Protein AF-A0A9J6F6R4-F1 (afdb_monomer)

pLDDT: mean 73.84, std 17.25, range [31.36, 92.12]

Solvent-accessible surface area (backbone atoms only — not comparable to full-atom values): 8189 Å² total; per-residue (Å²): 125,65,56,72,62,64,74,50,79,48,77,53,96,68,37,37,39,37,37,36,32,34,33,74,39,74,61,84,80,48,72,64,34,55,31,41,36,33,27,36,74,94,70,44,76,74,45,47,42,33,74,48,93,64,9,81,78,30,76,25,73,67,48,52,50,52,53,50,50,54,52,51,40,51,75,72,66,50,90,64,81,81,78,86,76,53,83,81,78,43,76,80,63,87,82,54,73,94,58,81,78,77,73,88,70,80,86,73,88,72,79,83,80,85,79,88,80,84,89,79,80,94,74,84,89,133

Structure (mmCIF, N/CA/C/O backbone):
data_AF-A0A9J6F6R4-F1
#
_entry.id   AF-A0A9J6F6R4-F1
#
loop_
_atom_site.group_PDB
_atom_site.id
_atom_site.type_symbol
_atom_site.label_atom_id
_atom_site.label_alt_id
_atom_site.label_comp_id
_atom_site.label_asym_id
_atom_site.label_entity_id
_atom_site.label_seq_id
_atom_site.pdbx_PDB_ins_code
_atom_site.Cartn_x
_atom_site.Cartn_y
_atom_site.Cartn_z
_atom_site.occupancy
_atom_site.B_iso_or_equiv
_atom_site.auth_seq_id
_atom_site.auth_comp_id
_atom_site.auth_asym_id
_atom_site.auth_atom_id
_atom_site.pdbx_PDB_model_num
ATOM 1 N N . MET A 1 1 ? 10.954 -1.444 8.680 1.00 40.31 1 MET A N 1
ATOM 2 C CA . MET A 1 1 ? 9.508 -1.452 8.379 1.00 40.31 1 MET A CA 1
ATOM 3 C C . MET A 1 1 ? 9.148 -0.085 7.814 1.00 40.31 1 MET A C 1
ATOM 5 O O . MET A 1 1 ? 9.357 0.909 8.496 1.00 40.31 1 MET A O 1
ATOM 9 N N . SER A 1 2 ? 8.771 -0.006 6.539 1.00 40.38 2 SER A N 1
ATOM 10 C CA . SER A 1 2 ? 8.480 1.263 5.854 1.00 40.38 2 SER A CA 1
ATOM 11 C C . SER A 1 2 ? 7.064 1.718 6.203 1.00 40.38 2 SER A C 1
ATOM 13 O O . SER A 1 2 ? 6.133 0.928 6.079 1.00 40.38 2 SER A O 1
ATOM 15 N N . ALA A 1 3 ? 6.896 2.965 6.647 1.00 49.25 3 ALA A N 1
ATOM 16 C CA . ALA A 1 3 ? 5.569 3.528 6.879 1.00 49.25 3 ALA A CA 1
ATOM 17 C C . ALA A 1 3 ? 4.870 3.750 5.527 1.00 49.25 3 ALA A C 1
ATOM 19 O O . ALA A 1 3 ? 5.445 4.353 4.615 1.00 49.25 3 ALA A O 1
ATOM 20 N N . LEU A 1 4 ? 3.664 3.208 5.398 1.00 53.47 4 LEU A N 1
ATOM 21 C CA . LEU A 1 4 ? 2.770 3.371 4.258 1.00 53.47 4 LEU A CA 1
ATOM 22 C C . LEU A 1 4 ? 1.728 4.410 4.655 1.00 53.47 4 LEU A C 1
ATOM 24 O O . LEU A 1 4 ? 0.962 4.156 5.577 1.00 53.47 4 LEU A O 1
ATOM 28 N N . ASN A 1 5 ? 1.710 5.558 3.983 1.00 61.72 5 ASN A N 1
ATOM 29 C CA . ASN A 1 5 ? 0.710 6.594 4.227 1.00 61.72 5 ASN A CA 1
ATOM 30 C C . ASN A 1 5 ? 0.039 6.927 2.893 1.00 61.72 5 ASN A C 1
ATOM 32 O O . ASN A 1 5 ? 0.722 7.303 1.944 1.00 61.72 5 ASN A O 1
ATOM 36 N N . LEU A 1 6 ? -1.285 6.793 2.860 1.00 57.78 6 LE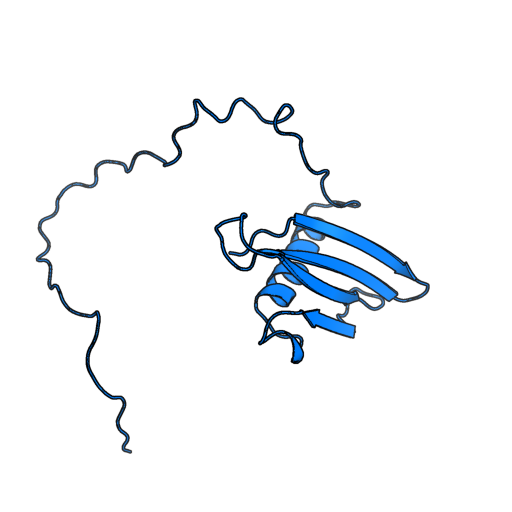U A N 1
ATOM 37 C CA . LEU A 1 6 ? -2.198 6.884 1.718 1.00 57.78 6 LEU A CA 1
ATOM 38 C C . LEU A 1 6 ? -2.253 5.653 0.804 1.00 57.78 6 LEU A C 1
ATOM 40 O O . LEU A 1 6 ? -1.290 5.301 0.119 1.00 57.78 6 LEU A O 1
ATOM 44 N N . PHE A 1 7 ? -3.458 5.084 0.751 1.00 68.44 7 PHE A N 1
ATOM 45 C CA . PHE A 1 7 ? -3.925 4.131 -0.246 1.00 68.44 7 PHE A CA 1
ATOM 46 C C . PHE A 1 7 ? -5.038 4.790 -1.060 1.00 68.44 7 PHE A C 1
ATOM 48 O O . PHE A 1 7 ? -5.993 5.301 -0.489 1.00 68.44 7 PHE A O 1
ATOM 55 N N . TRP A 1 8 ? -4.912 4.774 -2.382 1.00 71.00 8 TRP A N 1
ATOM 56 C CA . TRP A 1 8 ? -6.014 5.052 -3.300 1.00 71.00 8 TRP A CA 1
ATOM 57 C C . TRP A 1 8 ? -6.405 3.741 -3.966 1.00 71.00 8 TRP A C 1
ATOM 59 O O . TRP A 1 8 ? -5.560 3.098 -4.594 1.00 71.00 8 TRP A O 1
ATOM 69 N N . ILE A 1 9 ? -7.665 3.343 -3.807 1.00 77.25 9 ILE A N 1
ATOM 70 C CA . ILE A 1 9 ? -8.216 2.117 -4.382 1.00 77.25 9 ILE A CA 1
ATOM 71 C C . ILE A 1 9 ? -9.249 2.531 -5.426 1.00 77.25 9 ILE A C 1
ATOM 73 O O . ILE A 1 9 ? -10.195 3.247 -5.114 1.00 77.25 9 ILE A O 1
ATOM 77 N N . HIS A 1 10 ? -9.043 2.110 -6.669 1.00 81.12 10 HIS A N 1
ATOM 78 C CA . HIS A 1 10 ? -9.975 2.327 -7.768 1.00 81.12 10 HIS A CA 1
ATOM 79 C C . HIS A 1 10 ? -10.352 0.980 -8.377 1.00 81.12 10 HIS A C 1
ATOM 81 O O . HIS A 1 10 ? -9.488 0.263 -8.887 1.00 81.12 10 HIS A O 1
ATOM 87 N N . SER A 1 11 ? -11.639 0.655 -8.354 1.00 77.25 11 SER A N 1
ATOM 88 C CA . SER A 1 11 ? -12.169 -0.572 -8.946 1.00 77.25 11 SER A CA 1
ATOM 89 C C . SER A 1 11 ? -12.626 -0.294 -10.376 1.00 77.25 11 SER A C 1
ATOM 91 O O . SER A 1 11 ? -13.496 0.544 -10.598 1.00 77.25 11 SER A O 1
ATOM 93 N N . SER A 1 12 ? -12.029 -0.976 -11.348 1.00 79.44 12 SER A N 1
ATOM 94 C CA . SER A 1 12 ? -12.536 -1.075 -12.719 1.00 79.44 12 SER A CA 1
ATOM 95 C C . SER A 1 12 ? -13.268 -2.419 -12.890 1.00 79.44 12 SER A C 1
ATOM 97 O O . SER A 1 12 ? -13.175 -3.286 -12.016 1.00 79.44 12 SER A O 1
ATOM 99 N N . PRO A 1 13 ? -14.051 -2.627 -13.965 1.00 77.06 13 PRO A N 1
ATOM 100 C CA . PRO A 1 13 ? -14.748 -3.893 -14.172 1.00 77.06 13 PRO A CA 1
ATOM 101 C C . PRO A 1 13 ? -13.739 -5.044 -14.311 1.00 77.06 13 PRO A C 1
ATOM 103 O O . PRO A 1 13 ? -13.051 -5.150 -15.321 1.00 77.06 13 PRO A O 1
ATOM 106 N N . GLY A 1 14 ? -13.641 -5.889 -13.282 1.00 80.75 14 GLY A N 1
ATOM 107 C CA . GLY A 1 14 ? -12.768 -7.068 -13.247 1.00 80.75 14 GLY A CA 1
ATOM 108 C C . GLY A 1 14 ? -11.445 -6.890 -12.497 1.00 80.75 14 GLY A C 1
ATOM 109 O O . GLY A 1 14 ? -10.953 -7.877 -11.959 1.00 80.75 14 GLY A O 1
ATOM 110 N N . ASP A 1 15 ? -10.929 -5.664 -12.363 1.00 87.69 15 ASP A N 1
ATOM 111 C CA . ASP A 1 15 ? -9.633 -5.392 -11.732 1.00 87.69 15 ASP A CA 1
ATOM 112 C C . ASP A 1 15 ? -9.722 -4.297 -10.654 1.00 87.69 15 ASP A C 1
ATOM 114 O O . ASP A 1 15 ? -10.415 -3.287 -10.778 1.00 87.69 15 ASP A O 1
ATOM 118 N N . VAL A 1 16 ? -8.961 -4.468 -9.576 1.00 89.06 16 VAL A N 1
ATOM 119 C CA . VAL A 1 16 ? -8.823 -3.486 -8.498 1.00 89.06 16 VAL A CA 1
ATOM 120 C C . VAL A 1 16 ? -7.424 -2.892 -8.544 1.00 89.06 16 VAL A C 1
ATOM 122 O O . VAL A 1 16 ? -6.417 -3.572 -8.333 1.00 89.06 16 VAL A O 1
ATOM 125 N N . HIS A 1 17 ? -7.356 -1.590 -8.793 1.00 90.06 17 HIS A N 1
ATOM 126 C CA . HIS A 1 17 ? -6.116 -0.834 -8.809 1.00 90.06 17 HIS A CA 1
ATOM 127 C C . HIS A 1 17 ? -5.862 -0.232 -7.436 1.00 90.06 17 HIS A C 1
ATOM 129 O O . HIS A 1 17 ? -6.648 0.570 -6.937 1.00 90.06 17 HIS A O 1
ATOM 135 N N . VAL A 1 18 ? -4.721 -0.570 -6.852 1.00 89.06 18 VAL A N 1
ATOM 136 C CA . VAL A 1 18 ? -4.273 -0.034 -5.575 1.00 89.06 18 VAL A CA 1
ATOM 137 C C . VAL A 1 18 ? -3.006 0.777 -5.784 1.00 89.06 18 VAL A C 1
ATOM 139 O O . VAL A 1 18 ? -1.992 0.266 -6.262 1.00 89.06 18 VAL A O 1
ATOM 142 N N . LYS A 1 19 ? -3.045 2.046 -5.389 1.00 90.00 19 LYS A N 1
ATOM 143 C CA . LYS A 1 19 ? -1.880 2.928 -5.343 1.00 90.00 19 LYS A CA 1
ATOM 144 C C . LYS A 1 19 ? -1.536 3.225 -3.900 1.00 90.00 19 LYS A C 1
ATOM 146 O O . LYS A 1 19 ? -2.409 3.624 -3.135 1.00 90.00 19 LYS A O 1
ATOM 151 N N . CYS A 1 20 ? -0.273 3.089 -3.533 1.00 87.62 20 CYS A N 1
ATOM 152 C CA . CYS A 1 20 ? 0.196 3.447 -2.204 1.00 87.62 20 CYS A CA 1
ATOM 153 C C . CYS A 1 20 ? 1.534 4.178 -2.237 1.00 87.62 20 CYS A C 1
ATOM 155 O O . CYS A 1 20 ? 2.315 4.061 -3.186 1.00 87.62 20 CYS A O 1
ATOM 157 N N . LYS A 1 21 ? 1.789 4.965 -1.188 1.00 88.25 21 LYS A N 1
ATOM 158 C CA . LYS A 1 21 ? 3.045 5.700 -1.019 1.00 88.25 21 LYS A CA 1
ATOM 159 C C . LYS A 1 21 ? 3.854 5.099 0.125 1.00 88.25 21 LYS A C 1
ATOM 161 O O . LYS A 1 21 ? 3.381 4.980 1.253 1.00 88.25 21 LYS A O 1
ATOM 166 N N . CYS A 1 22 ? 5.100 4.744 -0.166 1.00 85.12 22 CYS A N 1
ATOM 167 C CA . CYS A 1 22 ? 6.062 4.232 0.806 1.00 85.12 22 CYS A CA 1
ATOM 168 C C . CYS A 1 22 ? 7.163 5.260 1.049 1.00 85.12 22 CYS A C 1
ATOM 170 O O . CYS A 1 22 ? 7.769 5.750 0.096 1.00 85.12 22 CYS A O 1
ATOM 172 N N . PHE A 1 23 ? 7.515 5.531 2.302 1.00 84.31 23 PHE A N 1
ATOM 173 C CA . PHE A 1 23 ? 8.726 6.305 2.584 1.00 84.31 23 PHE A CA 1
ATOM 174 C C . PHE A 1 23 ? 9.995 5.490 2.292 1.00 84.31 23 PHE A C 1
ATOM 176 O O . PHE A 1 23 ? 10.057 4.291 2.573 1.00 84.31 23 PHE A O 1
ATOM 183 N N . ARG A 1 24 ? 11.028 6.160 1.760 1.00 77.00 24 ARG A N 1
ATOM 184 C CA . ARG A 1 24 ? 12.359 5.578 1.483 1.00 77.00 24 ARG A CA 1
ATOM 185 C C . ARG A 1 24 ? 13.063 5.048 2.725 1.00 77.00 24 ARG A C 1
ATOM 187 O O . ARG A 1 24 ? 13.868 4.129 2.638 1.00 77.00 24 ARG A O 1
ATOM 194 N N . SER A 1 25 ? 12.802 5.669 3.864 1.00 69.38 25 SER A N 1
ATOM 195 C CA . SER A 1 25 ? 13.403 5.315 5.141 1.00 69.38 25 SER A CA 1
ATOM 196 C C . SER A 1 25 ? 12.374 5.442 6.256 1.00 69.38 25 SER A C 1
ATOM 198 O O . SER A 1 25 ? 11.313 6.040 6.079 1.00 69.38 25 SER A O 1
ATOM 200 N N . GLN A 1 26 ? 12.702 4.904 7.430 1.00 60.88 26 GLN A N 1
ATOM 201 C CA . GLN A 1 26 ? 11.859 5.053 8.620 1.00 60.88 26 GLN A CA 1
ATOM 202 C C . GLN A 1 26 ? 11.743 6.512 9.079 1.00 60.88 26 GLN A C 1
ATOM 204 O O . GLN A 1 26 ? 10.747 6.884 9.699 1.00 60.88 26 GLN A O 1
ATOM 209 N N . LYS A 1 27 ? 12.721 7.364 8.733 1.00 64.38 27 LYS A N 1
ATOM 210 C CA . LYS A 1 27 ? 12.560 8.812 8.844 1.00 64.38 27 LYS A CA 1
ATOM 211 C C . LYS A 1 27 ? 11.532 9.232 7.789 1.00 64.38 27 LYS A C 1
ATOM 213 O O . LYS A 1 27 ? 11.863 9.377 6.607 1.00 64.38 27 LYS A O 1
ATOM 218 N N . LYS A 1 28 ? 10.283 9.428 8.232 1.00 69.00 28 LYS A N 1
ATOM 219 C CA . LYS A 1 28 ? 9.100 9.882 7.464 1.00 69.00 28 LYS A CA 1
ATOM 220 C C . LYS A 1 28 ? 9.248 11.294 6.850 1.00 69.00 28 LYS A C 1
ATOM 222 O O . LYS A 1 28 ? 8.277 12.007 6.662 1.00 69.00 28 LYS A O 1
ATOM 227 N N . THR A 1 29 ? 10.477 11.716 6.584 1.00 69.81 29 THR A N 1
ATOM 228 C CA . THR A 1 29 ? 10.877 13.027 6.058 1.00 69.81 29 THR A CA 1
ATOM 229 C C . THR A 1 29 ? 11.450 12.903 4.643 1.00 69.81 29 THR A C 1
ATOM 231 O O . THR A 1 29 ? 11.616 13.887 3.937 1.00 69.81 29 THR A O 1
ATOM 234 N N . SER A 1 30 ? 11.795 11.682 4.226 1.00 76.25 30 SER A N 1
ATOM 235 C CA . SER A 1 30 ? 12.402 11.412 2.919 1.00 76.25 30 SER A CA 1
ATOM 236 C C . SER A 1 30 ? 11.365 11.312 1.793 1.00 76.25 30 SER A C 1
ATOM 238 O O . SER A 1 30 ? 10.201 11.006 2.041 1.00 76.25 30 SER A O 1
ATOM 240 N N . LYS A 1 31 ? 11.801 11.523 0.541 1.00 81.62 31 LYS A N 1
ATOM 241 C CA . LYS A 1 31 ? 10.955 11.375 -0.658 1.00 81.62 31 LYS A CA 1
ATOM 242 C C . LYS A 1 31 ? 10.262 10.007 -0.677 1.00 81.62 31 LYS A C 1
ATOM 244 O O . LYS A 1 31 ? 10.903 8.981 -0.436 1.00 81.62 31 LYS A O 1
ATOM 249 N N . THR A 1 32 ? 8.974 9.995 -0.995 1.00 86.50 32 THR A N 1
ATOM 250 C CA . THR A 1 32 ? 8.176 8.772 -1.100 1.00 86.50 32 THR A CA 1
ATOM 251 C C . THR A 1 32 ? 8.389 8.075 -2.444 1.00 86.50 32 THR A C 1
ATOM 253 O O . THR A 1 32 ? 8.749 8.693 -3.447 1.00 86.50 32 THR A O 1
ATOM 256 N N . TYR A 1 33 ? 8.208 6.760 -2.446 1.00 89.12 33 TYR A N 1
ATOM 257 C CA . TYR A 1 33 ? 8.029 5.950 -3.641 1.00 89.12 33 TYR A CA 1
ATOM 258 C C . TYR A 1 33 ? 6.554 5.650 -3.823 1.00 89.12 33 TYR A C 1
ATOM 260 O O . TYR A 1 33 ? 5.861 5.348 -2.851 1.00 89.12 33 TYR A O 1
ATOM 268 N N . GLU A 1 34 ? 6.109 5.655 -5.070 1.00 89.56 34 GLU A N 1
ATOM 269 C CA . GLU A 1 34 ? 4.788 5.153 -5.418 1.00 89.56 34 GLU A CA 1
ATOM 270 C C . GLU A 1 34 ? 4.880 3.676 -5.787 1.00 89.56 34 GLU A C 1
ATOM 272 O O . GLU A 1 34 ? 5.768 3.240 -6.533 1.00 89.56 34 GLU A O 1
ATOM 277 N N . VAL A 1 35 ? 3.949 2.9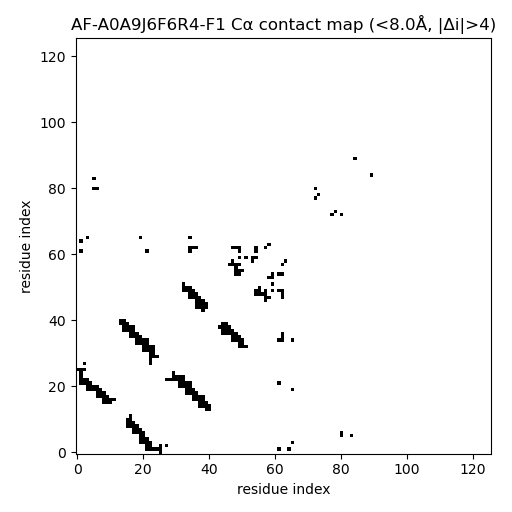14 -5.234 1.00 91.12 35 VAL A N 1
ATOM 278 C CA . VAL A 1 35 ? 3.744 1.499 -5.501 1.00 91.12 35 VAL A CA 1
ATOM 279 C C . VAL A 1 35 ? 2.351 1.361 -6.099 1.00 91.12 35 VAL A C 1
ATOM 281 O O . VAL A 1 35 ? 1.373 1.829 -5.519 1.00 91.12 35 VAL A O 1
ATOM 284 N N . ASN A 1 36 ? 2.265 0.725 -7.262 1.00 91.75 36 ASN A N 1
ATOM 285 C CA . ASN A 1 36 ? 1.005 0.428 -7.929 1.00 91.75 36 ASN A CA 1
ATOM 286 C C . ASN A 1 36 ? 0.843 -1.087 -8.009 1.00 91.75 36 ASN A C 1
ATOM 288 O O . ASN A 1 36 ? 1.727 -1.782 -8.519 1.00 91.75 36 ASN A O 1
ATOM 292 N N . VAL A 1 37 ? -0.286 -1.581 -7.525 1.00 91.25 37 VAL A N 1
ATOM 293 C CA . VAL A 1 37 ? -0.673 -2.988 -7.533 1.00 91.25 37 VAL A CA 1
ATOM 294 C C . VAL A 1 37 ? -2.004 -3.110 -8.265 1.00 91.25 37 VAL A C 1
ATOM 296 O O . VAL A 1 37 ? -2.903 -2.303 -8.055 1.00 91.25 37 VAL A O 1
ATOM 299 N N . VAL A 1 38 ? -2.124 -4.110 -9.127 1.00 91.69 38 VAL A N 1
ATOM 300 C CA . VAL A 1 38 ? -3.372 -4.493 -9.787 1.00 91.69 38 VAL A CA 1
ATOM 301 C C . VAL A 1 38 ? -3.745 -5.874 -9.280 1.00 91.69 38 VAL A C 1
ATOM 303 O O . VAL A 1 38 ? -2.947 -6.812 -9.386 1.00 91.69 38 VAL A O 1
ATOM 306 N N . LEU A 1 39 ? -4.927 -5.970 -8.690 1.00 90.94 39 LEU A N 1
ATOM 307 C CA . LEU A 1 39 ? -5.507 -7.201 -8.182 1.00 90.94 39 LEU A CA 1
ATOM 308 C C . LEU A 1 39 ? -6.618 -7.632 -9.136 1.00 90.94 39 LEU A C 1
ATOM 310 O O . LEU A 1 39 ? -7.523 -6.849 -9.403 1.00 90.94 39 LEU A O 1
ATOM 314 N N . GLY A 1 40 ? -6.547 -8.863 -9.622 1.00 89.94 40 GLY A N 1
ATOM 315 C CA . GLY A 1 40 ? -7.623 -9.481 -10.380 1.00 89.94 40 GLY A CA 1
ATOM 316 C C . GLY A 1 40 ? -8.752 -10.000 -9.480 1.00 89.94 40 GLY A C 1
ATOM 317 O O . GLY A 1 40 ? -8.704 -9.874 -8.243 1.00 89.94 40 GLY A O 1
ATOM 318 N N . PRO A 1 41 ? -9.760 -10.651 -10.081 1.00 84.75 41 PRO A N 1
ATOM 319 C CA . PRO A 1 41 ? -10.861 -11.245 -9.339 1.00 84.75 41 PRO A CA 1
ATOM 320 C C . PRO A 1 41 ? -10.331 -12.327 -8.387 1.00 84.75 41 PRO A C 1
ATOM 322 O O . PRO A 1 41 ? -9.398 -13.065 -8.700 1.00 84.75 41 PRO A O 1
ATOM 325 N N . GLY A 1 42 ? -10.892 -12.393 -7.178 1.00 82.69 42 GLY A N 1
ATOM 326 C CA . GLY A 1 42 ? -10.426 -13.318 -6.136 1.00 82.69 42 GLY A CA 1
ATOM 327 C C . GLY A 1 42 ? -9.174 -12.862 -5.373 1.00 82.69 42 GLY A C 1
ATOM 328 O O . GLY A 1 42 ? -8.739 -13.558 -4.459 1.00 82.69 42 GLY A O 1
ATOM 329 N N . GLY A 1 43 ? -8.622 -11.679 -5.673 1.00 82.12 43 GLY A N 1
ATOM 330 C CA . GLY A 1 43 ? -7.482 -11.112 -4.942 1.00 82.12 43 GLY A CA 1
ATOM 331 C C . GLY A 1 43 ? -6.114 -11.590 -5.429 1.00 82.12 43 GLY A C 1
ATOM 332 O O . GLY A 1 43 ? -5.112 -11.373 -4.747 1.00 82.12 43 GLY A O 1
ATOM 333 N N . THR A 1 44 ? -6.056 -12.215 -6.605 1.00 89.75 44 THR A N 1
ATOM 334 C CA . THR A 1 44 ? -4.799 -12.578 -7.265 1.00 89.75 44 THR A CA 1
ATOM 335 C C . THR A 1 44 ? -4.060 -11.324 -7.720 1.00 89.75 44 THR A C 1
ATOM 337 O O . THR A 1 44 ? -4.648 -10.428 -8.318 1.00 89.75 44 THR A O 1
ATOM 340 N N . VAL A 1 45 ? -2.756 -11.244 -7.459 1.00 90.62 45 VAL A N 1
ATOM 341 C CA . VAL A 1 45 ? -1.937 -10.103 -7.890 1.00 90.62 45 VAL A CA 1
ATOM 342 C C . VAL A 1 45 ? -1.563 -10.274 -9.361 1.00 90.62 45 VAL A C 1
ATOM 344 O O . VAL A 1 45 ? -0.700 -11.083 -9.687 1.00 90.62 45 VAL A O 1
ATOM 347 N N . THR A 1 46 ? -2.176 -9.488 -10.243 1.00 91.25 46 THR A N 1
ATOM 348 C CA . THR A 1 46 ? -1.893 -9.506 -11.688 1.00 91.25 46 THR A CA 1
ATOM 349 C C . THR A 1 46 ? -0.609 -8.745 -12.007 1.00 91.25 46 THR A C 1
ATOM 351 O O . THR A 1 46 ? 0.202 -9.172 -12.827 1.00 91.25 46 THR A O 1
ATOM 354 N N . LYS A 1 47 ? -0.402 -7.591 -11.361 1.00 90.31 47 LYS A N 1
ATOM 355 C CA . LYS A 1 47 ? 0.760 -6.729 -11.613 1.00 90.31 47 LYS A CA 1
ATOM 356 C C . LYS A 1 47 ? 1.143 -5.943 -10.368 1.00 90.31 47 LYS A C 1
ATOM 358 O O . LYS A 1 47 ? 0.283 -5.388 -9.696 1.00 90.31 47 LYS A O 1
ATOM 363 N N . ALA A 1 48 ? 2.439 -5.826 -10.100 1.00 91.44 48 ALA A N 1
ATOM 364 C CA . ALA A 1 48 ? 2.972 -4.953 -9.060 1.00 91.44 48 ALA A CA 1
ATOM 365 C C . ALA A 1 48 ? 4.171 -4.172 -9.604 1.00 91.44 48 ALA A C 1
ATOM 367 O O . ALA A 1 48 ? 5.076 -4.743 -10.206 1.00 91.44 48 ALA A O 1
ATOM 368 N N . THR A 1 49 ? 4.182 -2.859 -9.399 1.00 92.12 49 THR A N 1
ATOM 369 C CA . THR A 1 49 ? 5.263 -1.968 -9.839 1.00 92.12 49 THR A CA 1
ATOM 370 C C . THR A 1 49 ? 5.613 -0.990 -8.729 1.00 92.12 49 THR A C 1
ATOM 372 O O . THR A 1 49 ? 4.735 -0.499 -8.022 1.00 92.12 49 THR A O 1
ATOM 375 N N . CYS A 1 50 ? 6.901 -0.707 -8.557 1.00 91.38 50 CYS A N 1
ATOM 376 C CA . CYS A 1 50 ? 7.380 0.274 -7.589 1.00 91.38 50 CYS A CA 1
ATOM 377 C C . CYS A 1 50 ? 8.472 1.141 -8.217 1.00 91.38 50 CYS A C 1
ATOM 379 O O . CYS A 1 50 ? 9.313 0.643 -8.962 1.00 91.38 50 CYS A O 1
ATOM 381 N N . GLN A 1 51 ? 8.490 2.430 -7.874 1.00 90.12 51 GLN A N 1
ATOM 382 C CA . GLN A 1 51 ? 9.502 3.385 -8.345 1.00 90.12 51 GLN A CA 1
ATOM 383 C C . GLN A 1 51 ? 10.897 3.188 -7.722 1.00 90.12 51 GLN A C 1
ATOM 385 O O . GLN A 1 51 ? 11.848 3.869 -8.105 1.00 90.12 51 GLN A O 1
ATOM 390 N N . CYS A 1 52 ? 11.048 2.307 -6.728 1.00 88.06 52 CYS A N 1
ATOM 391 C CA . CYS A 1 52 ? 12.358 2.045 -6.137 1.00 88.06 52 CYS A CA 1
ATOM 392 C C . CYS A 1 52 ? 13.279 1.299 -7.126 1.00 88.06 52 CYS A C 1
ATOM 394 O O . CYS A 1 52 ? 12.772 0.607 -8.010 1.00 88.06 52 CYS A O 1
ATOM 396 N N . PRO A 1 53 ? 14.614 1.353 -6.958 1.00 86.69 53 PRO A N 1
ATOM 397 C CA . PRO A 1 53 ? 15.554 0.682 -7.865 1.00 86.69 53 PRO A CA 1
ATOM 398 C C . PRO A 1 53 ? 15.281 -0.820 -8.045 1.00 86.69 53 PRO A C 1
ATOM 400 O O . 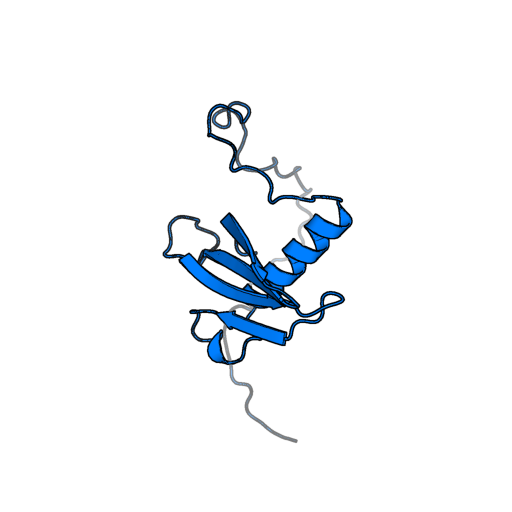PRO A 1 53 ? 15.309 -1.331 -9.159 1.00 86.69 53 PRO A O 1
ATOM 403 N N . ALA A 1 54 ? 14.915 -1.510 -6.962 1.00 84.19 54 ALA A N 1
ATOM 404 C CA . ALA A 1 54 ? 14.538 -2.927 -6.979 1.00 84.19 54 ALA A CA 1
ATOM 405 C C . ALA A 1 54 ? 13.084 -3.182 -7.436 1.00 84.19 54 ALA A C 1
ATOM 407 O O . ALA A 1 54 ? 12.632 -4.319 -7.492 1.00 84.19 54 ALA A O 1
ATOM 408 N N . GLY A 1 55 ? 12.312 -2.129 -7.703 1.00 80.38 55 GLY A N 1
ATOM 409 C CA . GLY A 1 55 ? 10.864 -2.176 -7.914 1.00 80.38 55 GLY A CA 1
ATOM 410 C C . GLY A 1 55 ? 10.444 -2.533 -9.334 1.00 80.38 55 GLY A C 1
ATOM 411 O O . GLY A 1 55 ? 9.267 -2.814 -9.562 1.00 80.38 55 GLY A O 1
ATOM 412 N N . ARG A 1 56 ? 11.397 -2.562 -10.275 1.00 78.88 56 ARG A N 1
ATOM 413 C CA . ARG A 1 56 ? 11.151 -2.914 -11.679 1.00 78.88 56 ARG A CA 1
ATOM 414 C C . ARG A 1 56 ? 10.769 -4.389 -11.856 1.00 78.88 56 ARG A C 1
ATOM 416 O O . ARG A 1 56 ? 10.016 -4.696 -12.768 1.00 78.88 56 ARG A O 1
ATOM 423 N N . SER A 1 57 ? 11.217 -5.269 -10.958 1.00 80.12 57 SER A N 1
ATOM 424 C CA . SER A 1 57 ? 10.835 -6.689 -10.933 1.00 80.12 57 SER A CA 1
ATOM 425 C C . SER A 1 57 ? 9.495 -6.957 -10.235 1.00 80.12 57 SER A C 1
ATOM 427 O O . SER A 1 57 ? 9.054 -8.099 -10.182 1.00 80.12 57 SER A O 1
ATOM 429 N N . GLY A 1 58 ? 8.865 -5.941 -9.632 1.00 79.44 58 GLY A N 1
ATOM 430 C CA . GLY A 1 58 ? 7.621 -6.095 -8.869 1.00 79.44 58 GLY A CA 1
ATOM 431 C C . GLY A 1 58 ? 7.768 -6.781 -7.501 1.00 79.44 58 GLY A C 1
ATOM 432 O O . GLY A 1 58 ? 6.842 -6.719 -6.694 1.00 79.44 58 GLY A O 1
ATOM 433 N N . ALA A 1 59 ? 8.937 -7.347 -7.179 1.00 84.19 59 ALA A N 1
ATOM 434 C CA . ALA A 1 59 ? 9.189 -8.143 -5.970 1.00 84.19 59 ALA A CA 1
ATOM 435 C C . ALA A 1 59 ? 9.982 -7.399 -4.874 1.00 84.19 59 ALA A C 1
ATOM 437 O O . ALA A 1 59 ? 10.663 -8.007 -4.049 1.00 84.19 59 ALA A O 1
ATOM 438 N N . CYS A 1 60 ? 9.930 -6.068 -4.855 1.00 90.25 60 CYS A N 1
ATOM 439 C CA . CYS A 1 60 ? 10.623 -5.284 -3.836 1.00 90.25 60 CYS A CA 1
ATOM 440 C C . CYS A 1 60 ? 9.940 -5.375 -2.459 1.00 90.25 60 CYS A C 1
ATOM 442 O O . CYS A 1 60 ? 8.739 -5.625 -2.338 1.00 90.25 60 CYS A O 1
ATOM 444 N N . THR A 1 61 ? 10.679 -5.062 -1.394 1.00 88.50 61 THR A N 1
ATOM 445 C CA . THR A 1 61 ? 10.121 -5.022 -0.031 1.00 88.50 61 THR A CA 1
ATOM 446 C C . THR A 1 61 ? 8.939 -4.054 0.086 1.00 88.50 61 THR A C 1
ATOM 448 O O . THR A 1 61 ? 8.016 -4.304 0.858 1.00 88.50 61 THR A O 1
ATOM 451 N N . HIS A 1 62 ? 8.912 -2.978 -0.709 1.00 88.69 62 HIS A N 1
ATOM 452 C CA . HIS A 1 62 ? 7.809 -2.014 -0.716 1.00 88.69 62 HIS A CA 1
ATOM 453 C C . HIS A 1 62 ? 6.498 -2.621 -1.235 1.00 88.69 62 HIS A C 1
ATOM 455 O O . HIS A 1 62 ? 5.475 -2.491 -0.568 1.00 88.69 62 HIS A O 1
ATOM 461 N N . SER A 1 63 ? 6.523 -3.326 -2.374 1.00 89.19 63 SER A N 1
ATOM 462 C CA . SER A 1 63 ? 5.330 -3.981 -2.928 1.00 89.19 63 SER A CA 1
ATOM 463 C C . SER A 1 63 ? 4.841 -5.105 -2.022 1.00 89.19 63 SER A C 1
ATOM 465 O O . SER A 1 63 ? 3.643 -5.203 -1.767 1.00 89.19 63 SER A O 1
ATOM 467 N N . ARG A 1 64 ? 5.757 -5.882 -1.430 1.00 89.44 64 ARG A N 1
ATOM 468 C CA . ARG A 1 64 ? 5.399 -6.907 -0.438 1.00 89.44 64 ARG A CA 1
ATOM 469 C C . ARG A 1 64 ? 4.731 -6.314 0.801 1.00 89.44 64 ARG A C 1
ATOM 471 O O . ARG A 1 64 ? 3.721 -6.838 1.255 1.00 89.44 64 ARG A O 1
ATOM 478 N N . THR A 1 65 ? 5.275 -5.222 1.336 1.00 88.06 65 THR A N 1
ATOM 479 C CA . THR A 1 65 ? 4.705 -4.563 2.523 1.00 88.06 65 THR A CA 1
ATOM 480 C C . THR A 1 65 ? 3.323 -3.985 2.215 1.00 88.06 65 THR A C 1
ATOM 482 O O . THR A 1 65 ? 2.418 -4.116 3.032 1.00 88.06 65 THR A O 1
ATOM 485 N N . ALA A 1 66 ? 3.134 -3.403 1.027 1.00 88.56 66 ALA A N 1
ATOM 486 C CA . ALA A 1 66 ? 1.836 -2.899 0.585 1.00 88.56 66 ALA A CA 1
ATOM 487 C C . ALA A 1 66 ? 0.777 -4.009 0.514 1.00 88.56 66 ALA A C 1
ATOM 489 O O . ALA A 1 66 ? -0.304 -3.858 1.073 1.00 88.56 66 ALA A O 1
ATOM 490 N N . LEU A 1 67 ? 1.107 -5.141 -0.115 1.00 89.69 67 LEU A N 1
ATOM 491 C CA . LEU A 1 67 ? 0.222 -6.307 -0.195 1.00 89.69 67 LEU A CA 1
ATOM 492 C C . LEU A 1 67 ? -0.094 -6.890 1.184 1.00 89.69 67 LEU A C 1
ATOM 494 O O . LEU A 1 67 ? -1.238 -7.233 1.467 1.00 89.69 67 LEU A O 1
ATOM 498 N N . HIS A 1 68 ? 0.913 -6.974 2.053 1.00 90.25 68 HIS A N 1
ATOM 499 C CA . HIS A 1 68 ? 0.728 -7.470 3.410 1.00 90.25 68 HIS A CA 1
ATOM 500 C C . HIS A 1 68 ? -0.217 -6.574 4.216 1.00 90.25 68 HIS A C 1
ATOM 502 O O . HIS A 1 68 ? -1.116 -7.080 4.880 1.00 90.25 68 HIS A O 1
ATOM 508 N N . LEU A 1 69 ? -0.071 -5.252 4.106 1.00 87.81 69 LEU A N 1
ATOM 509 C CA . LEU A 1 69 ? -0.971 -4.312 4.768 1.00 87.81 69 LEU A CA 1
ATOM 510 C C . LEU A 1 69 ? -2.409 -4.428 4.243 1.00 87.81 69 LEU A C 1
ATOM 512 O O . LEU A 1 69 ? -3.336 -4.443 5.044 1.00 87.81 69 LEU A O 1
ATOM 516 N N . LEU A 1 70 ? -2.605 -4.574 2.929 1.00 87.94 70 LEU A N 1
ATOM 517 C CA . LEU A 1 70 ? -3.938 -4.806 2.357 1.00 87.94 70 LEU A CA 1
ATOM 518 C C . LEU A 1 70 ? -4.585 -6.082 2.907 1.00 87.94 70 LEU A C 1
ATOM 520 O O . LEU A 1 70 ? -5.766 -6.076 3.248 1.00 87.94 70 LEU A O 1
ATOM 524 N N . ALA A 1 71 ? -3.813 -7.164 3.027 1.00 89.25 71 ALA A N 1
ATOM 525 C CA . ALA A 1 71 ? -4.300 -8.411 3.605 1.00 89.25 71 ALA A CA 1
ATOM 526 C C . ALA A 1 71 ? -4.696 -8.239 5.080 1.00 89.25 71 ALA A C 1
ATOM 528 O O . ALA A 1 71 ? -5.760 -8.708 5.474 1.00 89.25 71 ALA A O 1
ATOM 529 N N . LEU A 1 72 ? -3.885 -7.527 5.870 1.00 89.94 72 LEU A N 1
ATOM 530 C CA . LEU A 1 72 ? -4.181 -7.238 7.276 1.00 89.94 72 LEU A CA 1
ATOM 531 C C . LEU A 1 72 ? -5.450 -6.396 7.438 1.00 89.94 72 LEU A C 1
ATOM 533 O O . LEU A 1 72 ? -6.304 -6.736 8.251 1.00 89.94 72 LEU A O 1
ATOM 537 N N . LEU A 1 73 ? -5.609 -5.336 6.642 1.00 86.94 73 LEU A N 1
ATOM 538 C CA . LEU A 1 73 ? -6.803 -4.488 6.684 1.00 86.94 73 LEU A CA 1
ATOM 539 C C . LEU A 1 73 ? -8.063 -5.286 6.334 1.00 86.94 73 LEU A C 1
ATOM 541 O O . LEU A 1 73 ? -9.073 -5.186 7.028 1.00 86.94 73 LEU A O 1
ATOM 545 N N . LYS A 1 74 ? -7.979 -6.149 5.315 1.00 86.75 74 LYS A N 1
ATOM 546 C CA . LYS A 1 74 ? -9.075 -7.050 4.950 1.00 86.75 74 LYS A CA 1
ATOM 547 C C . LYS A 1 74 ? -9.402 -8.040 6.071 1.00 86.75 74 LYS A C 1
ATOM 549 O O . LYS A 1 74 ? -10.573 -8.267 6.349 1.00 86.75 74 LYS A O 1
ATOM 554 N N . GLN A 1 75 ? -8.389 -8.613 6.724 1.00 89.75 75 GLN A N 1
ATOM 555 C CA . GLN A 1 75 ? -8.575 -9.517 7.868 1.00 89.75 75 GLN A CA 1
ATOM 556 C C . GLN A 1 75 ? -9.229 -8.822 9.065 1.00 89.75 75 GLN A C 1
ATOM 558 O O . GLN A 1 75 ? -10.018 -9.436 9.772 1.00 89.75 75 GLN A O 1
ATOM 563 N N . GLN A 1 76 ? -8.926 -7.543 9.273 1.00 88.62 76 GLN A N 1
ATOM 564 C CA . GLN A 1 76 ? -9.529 -6.722 10.321 1.00 88.62 76 GLN A CA 1
ATOM 565 C C . GLN A 1 76 ? -10.935 -6.208 9.961 1.00 88.62 76 GLN A C 1
ATOM 567 O O . GLN A 1 76 ? -11.564 -5.551 10.783 1.00 88.62 76 GLN A O 1
ATOM 572 N N . GLY A 1 77 ? -11.445 -6.512 8.761 1.00 87.12 77 GLY A N 1
ATOM 573 C CA . GLY A 1 77 ? -12.788 -6.120 8.331 1.00 87.12 77 GLY A CA 1
ATOM 574 C C . GLY A 1 77 ? -12.908 -4.668 7.866 1.00 87.12 77 GLY A C 1
ATOM 575 O O . GLY A 1 77 ? -14.023 -4.161 7.764 1.00 87.12 77 GLY A O 1
ATOM 576 N N . TYR A 1 78 ? -11.795 -3.990 7.565 1.00 83.75 78 TYR A N 1
ATOM 577 C CA . TYR A 1 78 ? -11.844 -2.647 6.990 1.00 83.75 78 TYR A CA 1
ATOM 578 C C . TYR A 1 78 ? -12.348 -2.704 5.546 1.00 83.75 78 TYR A C 1
ATOM 580 O O . TYR A 1 78 ? -11.773 -3.387 4.696 1.00 83.75 78 TYR A O 1
ATOM 588 N N . THR A 1 79 ? -13.415 -1.960 5.267 1.00 79.31 79 THR A N 1
ATOM 589 C CA . THR A 1 79 ? -13.967 -1.764 3.918 1.00 79.31 79 THR A CA 1
ATOM 590 C C . THR A 1 79 ? -13.315 -0.587 3.196 1.00 79.31 79 THR A C 1
ATOM 592 O O . THR A 1 79 ? -13.197 -0.602 1.973 1.00 79.31 79 THR A O 1
ATOM 595 N N . GLU A 1 80 ? -12.850 0.402 3.954 1.00 78.00 80 GLU A N 1
ATOM 596 C CA . GLU A 1 80 ? -12.199 1.616 3.470 1.00 78.00 80 GLU A CA 1
ATOM 597 C C . GLU A 1 80 ? -10.836 1.788 4.166 1.00 78.00 80 GLU A C 1
ATOM 599 O O . GLU A 1 80 ? -10.675 1.346 5.313 1.00 78.00 80 GLU A O 1
ATOM 604 N N . PRO A 1 81 ? -9.820 2.386 3.508 1.00 71.75 81 PRO A N 1
ATOM 605 C CA . PRO A 1 81 ? -8.595 2.786 4.190 1.00 71.75 81 PRO A CA 1
ATOM 606 C C . PRO A 1 81 ? -8.895 3.635 5.440 1.00 71.75 81 PRO A C 1
ATOM 608 O O . PRO A 1 81 ? -9.724 4.542 5.372 1.00 71.75 81 PRO A O 1
ATOM 611 N N . PRO A 1 82 ? -8.195 3.396 6.567 1.00 75.50 82 PRO A N 1
ATOM 612 C CA . PRO A 1 82 ? -8.349 4.225 7.754 1.00 75.50 82 PRO A CA 1
ATOM 613 C C . PRO A 1 82 ? -8.072 5.701 7.428 1.00 75.50 82 PRO A C 1
ATOM 615 O O . PRO A 1 82 ? -7.079 5.981 6.741 1.00 75.50 82 PRO A O 1
ATOM 618 N N . PRO A 1 83 ? -8.902 6.639 7.919 1.00 72.94 83 PRO A N 1
ATOM 619 C CA . PRO A 1 83 ? -8.687 8.057 7.681 1.00 72.94 83 PRO A CA 1
ATOM 620 C C . PRO A 1 83 ? -7.350 8.504 8.280 1.00 72.94 83 PRO A C 1
ATOM 622 O O . PRO A 1 83 ? -6.909 8.009 9.323 1.00 72.94 83 PRO A O 1
ATOM 625 N N . GLU A 1 84 ? -6.690 9.450 7.612 1.00 73.62 84 GLU A N 1
ATOM 626 C CA . GLU A 1 84 ? -5.506 10.092 8.171 1.00 73.62 84 GLU A CA 1
ATOM 627 C C . GLU A 1 84 ? -5.940 10.970 9.348 1.00 73.62 84 GLU A C 1
ATOM 629 O O . GLU A 1 84 ? -6.591 11.993 9.158 1.00 73.62 84 GLU A O 1
ATOM 634 N N . LEU A 1 85 ? -5.600 10.544 10.566 1.00 74.12 85 LEU A N 1
ATOM 635 C CA . LEU A 1 85 ? -5.918 11.299 11.773 1.00 74.12 85 LEU A CA 1
ATOM 636 C C . LEU A 1 85 ? -5.059 12.563 11.847 1.00 74.12 85 LEU A C 1
ATOM 638 O O . LEU A 1 85 ? -3.825 12.511 11.777 1.00 74.12 85 LEU A O 1
ATOM 642 N N . SER A 1 86 ? -5.718 13.696 12.044 1.00 71.88 86 SER A N 1
ATOM 643 C CA . SER A 1 86 ? -5.088 14.974 12.336 1.00 71.88 86 SER A CA 1
ATOM 644 C C . SER A 1 86 ? -4.352 14.931 13.679 1.00 71.88 86 SER A C 1
ATOM 646 O O . SER A 1 86 ? -4.668 14.159 14.589 1.00 71.88 86 SER A O 1
ATOM 648 N N . CYS A 1 87 ? -3.353 15.801 13.842 1.00 69.19 87 CYS A N 1
ATOM 649 C CA . CYS A 1 87 ? -2.566 15.861 15.076 1.00 69.19 87 CYS A CA 1
ATOM 650 C C . CYS A 1 87 ? -3.394 16.222 16.325 1.00 69.19 87 CYS A C 1
ATOM 652 O O . CYS A 1 87 ? -2.923 15.987 17.436 1.00 69.19 87 CYS A O 1
ATOM 654 N N . THR A 1 88 ? -4.604 16.763 16.149 1.00 75.88 88 THR A N 1
ATOM 655 C CA . THR A 1 88 ? -5.548 17.128 17.215 1.00 75.88 88 THR A CA 1
ATOM 656 C C . THR A 1 88 ? -6.499 16.002 17.614 1.00 75.88 88 THR A C 1
ATOM 658 O O . THR A 1 88 ? -7.006 16.020 18.730 1.00 75.88 88 THR A O 1
ATOM 661 N N . GLU A 1 89 ? -6.730 15.014 16.745 1.00 75.75 89 GLU A N 1
ATOM 662 C CA . GLU A 1 89 ? -7.526 13.813 17.062 1.00 75.75 89 GLU A CA 1
ATOM 663 C C . GLU A 1 89 ? -6.717 12.782 17.858 1.00 75.75 89 GLU A C 1
ATOM 665 O O . GLU A 1 89 ? -7.268 11.901 18.518 1.00 75.75 89 GLU A O 1
ATOM 670 N N . LEU A 1 90 ? -5.388 12.894 17.819 1.00 76.56 90 LEU A N 1
ATOM 671 C CA . LEU A 1 90 ? -4.493 12.064 18.607 1.00 76.56 90 LEU A CA 1
ATOM 672 C C . LEU A 1 90 ? -4.335 12.640 20.024 1.00 76.56 90 LEU A C 1
ATOM 674 O O . LEU A 1 90 ? -4.164 13.851 20.185 1.00 76.56 90 LEU A O 1
ATOM 678 N N . PRO A 1 91 ? -4.281 11.788 21.068 1.00 77.62 91 PRO A N 1
ATOM 679 C CA . PRO A 1 91 ? -3.913 12.231 22.407 1.00 77.62 91 PRO A CA 1
ATOM 680 C C . PRO A 1 91 ? -2.598 13.011 22.381 1.00 77.62 91 PRO A C 1
ATOM 682 O O . PRO A 1 91 ? -1.684 12.656 21.629 1.00 77.62 91 PRO A O 1
ATOM 685 N N . GLN A 1 92 ? -2.483 14.034 23.233 1.00 81.31 92 GLN A N 1
ATOM 686 C CA . GLN 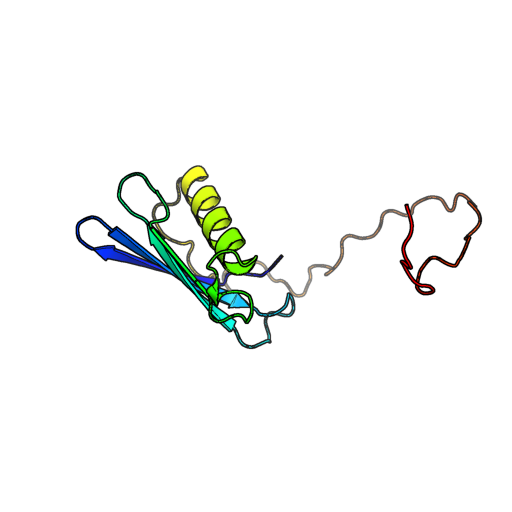A 1 92 ? -1.297 14.888 23.320 1.00 81.31 92 GLN A CA 1
ATOM 687 C C . GLN A 1 92 ? 0.007 14.066 23.368 1.00 81.31 92 GLN A C 1
ATOM 689 O O . GLN A 1 92 ? 0.311 13.391 24.352 1.00 81.31 92 GLN A O 1
ATOM 694 N N . GLN A 1 93 ? 0.790 14.133 22.286 1.00 77.69 93 GLN A N 1
ATOM 695 C CA . GLN A 1 93 ? 1.987 13.301 22.094 1.00 77.69 93 GLN A CA 1
ATOM 696 C C . GLN A 1 93 ? 3.218 13.829 22.843 1.00 77.69 93 GLN A C 1
ATOM 698 O O . GLN A 1 93 ? 4.144 13.073 23.120 1.00 77.69 93 GLN A O 1
ATOM 703 N N . TRP A 1 94 ? 3.245 15.118 23.190 1.00 76.31 94 TRP A N 1
ATOM 704 C CA . TRP A 1 94 ? 4.425 15.780 23.758 1.00 76.31 94 TRP A CA 1
ATOM 705 C C . TRP A 1 94 ? 4.777 15.318 25.181 1.00 76.31 94 TRP A C 1
ATOM 707 O O . TRP A 1 94 ? 5.944 15.370 25.554 1.00 76.31 94 TRP A O 1
ATOM 717 N N . ARG A 1 95 ? 3.805 14.821 25.963 1.00 73.44 95 ARG A N 1
ATOM 718 C CA . ARG A 1 95 ? 4.056 14.234 27.295 1.00 73.44 95 ARG A CA 1
ATOM 719 C C . ARG A 1 95 ? 4.439 12.755 27.256 1.00 73.44 95 ARG A C 1
ATOM 721 O O . ARG A 1 95 ? 4.800 12.212 28.295 1.00 73.44 95 ARG A O 1
ATOM 728 N N . ARG A 1 96 ? 4.334 12.077 26.108 1.00 73.50 96 ARG A N 1
ATOM 729 C CA . ARG A 1 96 ? 4.637 10.644 26.021 1.00 73.50 96 ARG A CA 1
ATOM 730 C C . ARG A 1 96 ? 6.150 10.438 25.885 1.00 73.50 96 ARG A C 1
ATOM 732 O O . ARG A 1 96 ? 6.730 10.927 24.912 1.00 73.50 96 ARG A O 1
ATOM 739 N N . PRO A 1 97 ? 6.801 9.704 26.809 1.00 75.94 97 PRO A N 1
ATOM 740 C CA . PRO A 1 97 ? 8.194 9.309 26.643 1.00 75.94 97 PRO A CA 1
ATOM 741 C C . PRO A 1 97 ? 8.372 8.577 25.309 1.00 75.94 97 PRO A C 1
ATOM 743 O O . PRO A 1 97 ? 7.610 7.668 24.984 1.00 75.94 97 PRO A O 1
ATOM 746 N N . ARG A 1 98 ? 9.367 8.983 24.514 1.00 72.81 98 ARG A N 1
ATOM 747 C CA . ARG A 1 98 ? 9.603 8.418 23.171 1.00 72.81 98 ARG A CA 1
ATOM 748 C C . ARG A 1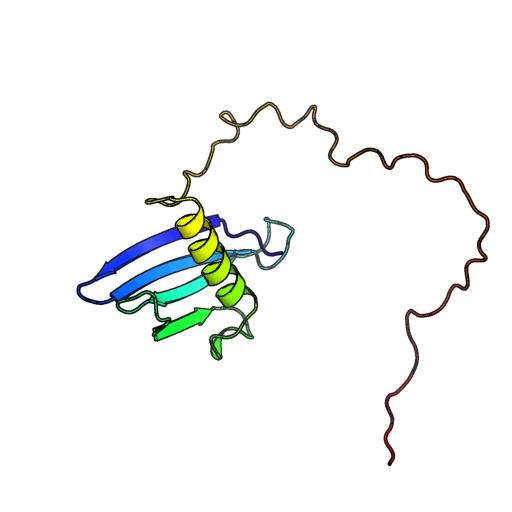 98 ? 10.108 6.969 23.208 1.00 72.81 98 ARG A C 1
ATOM 750 O O . ARG A 1 98 ? 10.047 6.277 22.197 1.00 72.81 98 ARG A O 1
ATOM 757 N N . SER A 1 99 ? 10.595 6.521 24.358 1.00 7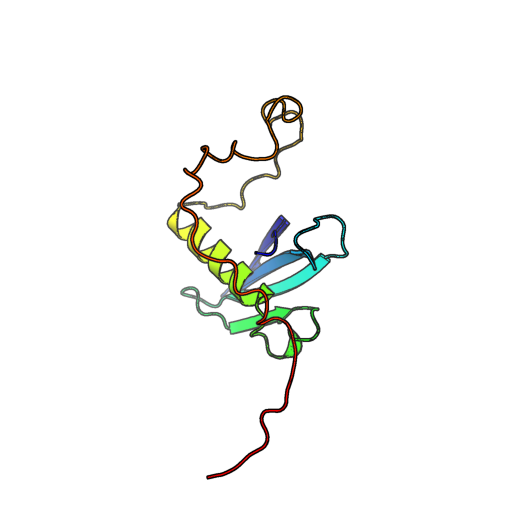1.44 99 SER A N 1
ATOM 758 C CA . SER A 1 99 ? 11.074 5.166 24.607 1.00 71.44 99 SER A CA 1
ATOM 759 C C . SER A 1 99 ? 10.380 4.589 25.831 1.00 71.44 99 SER A C 1
ATOM 761 O O . SER A 1 99 ? 10.230 5.282 26.839 1.00 71.44 99 SER A O 1
ATOM 763 N N . THR A 1 100 ? 10.022 3.307 25.771 1.00 69.12 100 THR A N 1
ATOM 764 C CA . THR A 1 100 ? 9.755 2.520 26.977 1.00 69.12 100 THR A CA 1
ATOM 765 C C . THR A 1 100 ? 10.998 2.610 27.865 1.00 69.12 100 THR A C 1
ATOM 767 O O . THR A 1 100 ? 12.102 2.416 27.343 1.00 69.12 100 THR A O 1
ATOM 770 N N . PRO A 1 101 ? 10.876 2.934 29.163 1.00 65.56 101 PRO A N 1
ATOM 771 C CA . PRO A 1 101 ? 11.999 2.802 30.076 1.00 65.56 101 PRO A CA 1
ATOM 772 C C . PRO A 1 101 ? 12.529 1.375 29.949 1.00 65.56 101 PRO A C 1
ATOM 774 O O . PRO A 1 101 ? 11.757 0.422 30.068 1.00 65.56 101 PRO A O 1
ATOM 777 N N . LEU A 1 102 ? 13.818 1.220 29.641 1.00 69.31 102 LEU A N 1
ATOM 778 C CA . LEU A 1 102 ? 14.450 -0.085 29.767 1.00 69.31 102 LEU A CA 1
ATOM 779 C C . LEU A 1 102 ? 14.284 -0.486 31.232 1.00 69.31 102 LEU A C 1
ATOM 781 O O . LEU A 1 102 ? 14.709 0.255 32.120 1.00 69.31 102 LEU A O 1
ATOM 785 N N . ALA A 1 103 ? 13.626 -1.618 31.485 1.00 70.25 103 ALA A N 1
ATOM 786 C CA . ALA A 1 103 ? 13.683 -2.210 32.809 1.00 70.25 103 ALA A CA 1
ATOM 787 C C . ALA A 1 103 ? 15.171 -2.419 33.138 1.00 70.25 103 ALA A C 1
ATOM 789 O O . ALA A 1 103 ? 15.908 -2.883 32.258 1.00 70.25 103 ALA A O 1
ATOM 790 N N . PRO A 1 104 ? 15.645 -2.032 34.334 1.00 68.00 104 PRO A N 1
ATOM 791 C CA . PRO A 1 104 ? 17.025 -2.274 34.716 1.00 68.00 104 PRO A CA 1
ATOM 792 C C . PRO A 1 104 ? 17.268 -3.785 34.676 1.00 68.00 104 PRO A C 1
ATOM 794 O O . PRO A 1 104 ? 16.778 -4.531 35.518 1.00 68.00 104 PRO A O 1
ATOM 797 N N . MET A 1 105 ? 17.983 -4.238 33.649 1.00 66.06 105 MET A N 1
ATOM 798 C CA . MET A 1 105 ? 18.519 -5.590 33.599 1.00 66.06 105 MET A CA 1
ATOM 799 C C . MET A 1 105 ? 19.684 -5.648 34.594 1.00 66.06 105 MET A C 1
ATOM 801 O O . MET A 1 105 ? 20.532 -4.748 34.558 1.00 66.06 105 MET A O 1
ATOM 805 N N . PRO A 1 106 ? 19.752 -6.659 35.476 1.00 67.81 106 PRO A N 1
ATOM 806 C CA . PRO A 1 106 ? 20.926 -6.881 36.306 1.00 67.81 106 PRO A CA 1
ATOM 807 C C . PRO A 1 106 ? 22.172 -6.972 35.422 1.00 67.81 10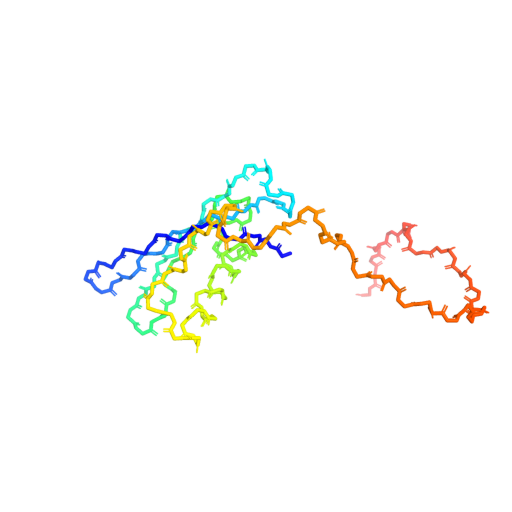6 PRO A C 1
ATOM 809 O O . PRO A 1 106 ? 22.161 -7.645 34.389 1.00 67.81 106 PRO A O 1
ATOM 812 N N . LEU A 1 107 ? 23.233 -6.264 35.810 1.00 56.94 107 LEU A N 1
ATOM 813 C CA . LEU A 1 107 ? 24.543 -6.365 35.173 1.00 56.94 107 LEU A CA 1
ATOM 814 C C . LEU A 1 107 ? 25.161 -7.722 35.531 1.00 56.94 107 LEU A C 1
ATOM 816 O O . LEU A 1 107 ? 26.050 -7.798 36.372 1.00 56.94 107 LEU A O 1
ATOM 820 N N . GLU A 1 108 ? 24.696 -8.799 34.903 1.00 63.75 108 GLU A N 1
ATOM 821 C CA . GLU A 1 108 ? 25.442 -10.052 34.902 1.00 63.75 108 GLU A CA 1
ATOM 822 C C . GLU A 1 108 ? 26.664 -9.862 34.000 1.00 63.75 108 GLU A C 1
ATOM 824 O O . GLU A 1 108 ? 26.569 -9.600 32.798 1.00 63.75 108 GLU A O 1
ATOM 829 N N . PHE A 1 109 ? 27.834 -9.901 34.628 1.00 52.66 109 PHE A N 1
ATOM 830 C CA . PHE A 1 109 ? 29.137 -9.633 34.038 1.00 52.66 109 PHE A CA 1
ATOM 831 C C . PHE A 1 109 ? 29.547 -10.774 33.093 1.00 52.66 109 PHE A C 1
ATOM 833 O O . PHE A 1 109 ? 30.426 -11.573 33.398 1.00 52.66 109 PHE A O 1
ATOM 840 N N . SER A 1 110 ? 28.939 -10.872 31.913 1.00 48.19 110 SER A N 1
ATOM 841 C CA . SER A 1 110 ? 29.449 -11.728 30.840 1.00 48.19 110 SER A CA 1
ATOM 842 C C . SER A 1 110 ? 30.287 -10.890 29.875 1.00 48.19 110 SER A C 1
ATOM 844 O O . SER A 1 110 ? 29.768 -10.190 29.006 1.00 48.19 110 SER A O 1
ATOM 846 N N . ARG A 1 111 ? 31.601 -10.940 30.117 1.00 48.34 111 ARG A N 1
ATOM 847 C CA . ARG A 1 111 ? 32.740 -10.592 29.250 1.00 48.34 111 ARG A CA 1
ATOM 848 C C . ARG A 1 111 ? 32.355 -10.137 27.828 1.00 48.34 111 ARG A C 1
ATOM 850 O O . ARG A 1 111 ? 32.009 -10.940 26.970 1.00 48.34 111 ARG A O 1
ATOM 857 N N . LEU A 1 112 ? 32.489 -8.834 27.579 1.00 43.62 112 LEU A N 1
ATOM 858 C CA . LEU A 1 112 ? 32.438 -8.226 26.248 1.00 43.62 112 LEU A CA 1
ATOM 859 C C . LEU A 1 112 ? 33.597 -8.744 25.380 1.00 43.62 112 LEU A C 1
ATOM 861 O O . LEU A 1 112 ? 34.678 -8.154 25.387 1.00 43.62 112 LEU A O 1
ATOM 865 N N . GLU A 1 113 ? 33.375 -9.780 24.574 1.00 42.81 113 GLU A N 1
ATOM 866 C CA . GLU A 1 113 ? 34.188 -9.970 23.371 1.00 42.81 113 GLU A CA 1
ATOM 867 C C . GLU A 1 113 ? 33.705 -8.984 22.302 1.00 42.81 113 GLU A C 1
ATOM 869 O O . GLU A 1 113 ? 32.814 -9.231 21.491 1.00 42.81 113 GLU A O 1
ATOM 874 N N . LYS A 1 114 ? 34.283 -7.781 22.354 1.00 46.84 114 LYS A N 1
ATOM 875 C CA . LYS A 1 114 ? 34.238 -6.818 21.257 1.00 46.84 114 LYS A CA 1
ATOM 876 C C . LYS A 1 114 ? 35.019 -7.416 20.084 1.00 46.84 114 LYS A C 1
ATOM 878 O O . LYS A 1 114 ? 36.238 -7.434 20.164 1.00 46.84 114 LYS A O 1
ATOM 883 N N . CYS A 1 115 ? 34.330 -7.882 19.040 1.00 40.78 115 CYS A N 1
ATOM 884 C CA . CYS A 1 115 ? 34.727 -7.808 17.620 1.00 40.78 115 CYS A CA 1
ATOM 885 C C . CYS A 1 115 ? 33.962 -8.839 16.778 1.00 40.78 115 CYS A C 1
ATOM 887 O O . CYS A 1 115 ? 34.399 -9.969 16.616 1.00 40.78 115 CYS A O 1
ATOM 889 N N . ALA A 1 116 ? 32.861 -8.425 16.153 1.00 41.12 116 ALA A N 1
ATOM 890 C CA . ALA A 1 116 ? 32.403 -9.046 14.903 1.00 41.12 116 ALA A CA 1
ATOM 891 C C . ALA A 1 116 ? 31.743 -8.015 13.975 1.00 41.12 116 ALA A C 1
ATOM 893 O O . ALA A 1 116 ? 30.864 -8.321 13.175 1.00 41.12 116 ALA A O 1
ATOM 894 N N . ALA A 1 117 ? 32.179 -6.759 14.080 1.00 42.16 117 ALA A N 1
ATOM 895 C CA . ALA A 1 117 ? 32.035 -5.813 12.995 1.00 42.16 117 ALA A CA 1
ATOM 896 C C . ALA A 1 117 ? 33.393 -5.738 12.293 1.00 42.16 117 ALA A C 1
ATOM 898 O O . ALA A 1 117 ? 34.312 -5.118 12.824 1.00 42.16 117 ALA A O 1
ATOM 899 N N . ARG A 1 118 ? 33.438 -6.296 11.072 1.00 35.88 118 ARG A N 1
ATOM 900 C CA . ARG A 1 118 ? 34.389 -5.991 9.984 1.00 35.88 118 ARG A CA 1
ATOM 901 C C . ARG A 1 118 ? 35.678 -6.826 9.965 1.00 35.88 118 ARG A C 1
ATOM 903 O O . ARG A 1 118 ? 36.384 -6.853 10.961 1.00 35.88 118 ARG A O 1
ATOM 910 N N . MET A 1 119 ? 35.981 -7.354 8.760 1.00 31.36 119 MET A N 1
ATOM 911 C CA . MET A 1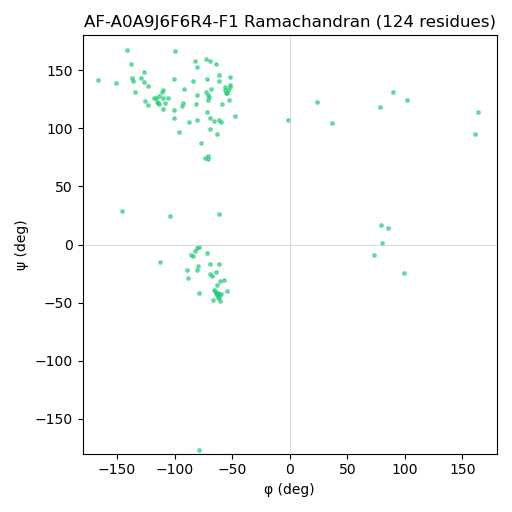 119 ? 37.159 -8.140 8.303 1.00 31.36 119 MET A CA 1
ATOM 912 C C . MET A 1 119 ? 36.830 -9.655 8.223 1.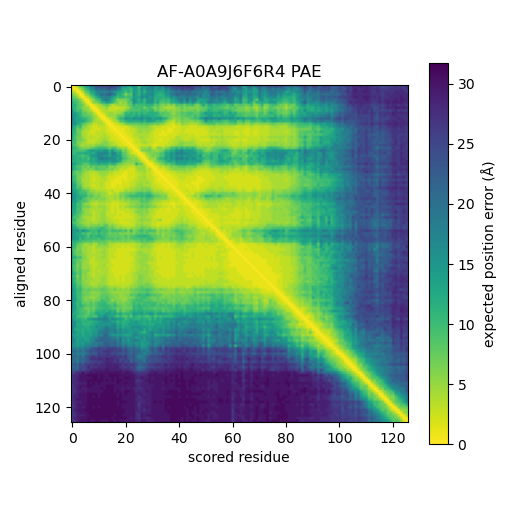00 31.36 119 MET A C 1
ATOM 914 O O . MET A 1 119 ? 36.368 -10.192 9.212 1.00 31.36 119 MET A O 1
ATOM 918 N N . ILE A 1 120 ? 36.962 -10.447 7.146 1.00 35.56 120 ILE A N 1
ATOM 919 C CA . ILE A 1 120 ? 37.669 -10.405 5.853 1.00 35.56 120 ILE A CA 1
ATOM 920 C C . ILE A 1 120 ? 37.076 -11.538 4.960 1.00 35.56 120 ILE A C 1
ATOM 922 O O . ILE A 1 120 ? 36.779 -12.614 5.460 1.00 35.56 120 ILE A O 1
ATOM 926 N N . ASN A 1 121 ? 36.918 -11.275 3.656 1.00 35.00 121 ASN A N 1
ATOM 927 C CA . ASN A 1 121 ? 36.907 -12.197 2.500 1.00 35.00 121 ASN A CA 1
ATOM 928 C C . ASN A 1 121 ? 36.278 -13.605 2.617 1.00 35.00 121 ASN A C 1
ATOM 930 O O . ASN A 1 121 ? 36.930 -14.564 3.016 1.00 35.00 121 ASN A O 1
ATOM 934 N N . GLY A 1 122 ? 35.086 -13.767 2.032 1.00 37.19 122 GLY A N 1
ATOM 935 C CA . GLY A 1 122 ? 34.647 -15.053 1.484 1.00 37.19 122 GLY A CA 1
ATOM 936 C C . GLY A 1 122 ? 35.379 -15.361 0.174 1.00 37.19 122 GLY A C 1
ATOM 937 O O . GLY A 1 122 ? 34.809 -15.207 -0.903 1.00 37.19 122 GLY A O 1
ATOM 938 N N . ALA A 1 123 ? 36.652 -15.748 0.272 1.00 37.78 123 ALA A N 1
ATOM 939 C CA . ALA A 1 123 ? 37.374 -16.430 -0.793 1.00 37.78 123 ALA A CA 1
ATOM 940 C C . ALA A 1 123 ? 37.128 -17.945 -0.667 1.00 37.78 123 ALA A C 1
ATOM 942 O O . ALA A 1 123 ? 37.611 -18.584 0.257 1.00 37.78 123 ALA A O 1
ATOM 943 N N . ASN A 1 124 ? 36.284 -18.444 -1.571 1.00 37.59 124 ASN A N 1
ATOM 944 C CA . ASN A 1 124 ? 36.392 -19.680 -2.356 1.00 37.59 124 ASN A CA 1
ATOM 945 C C . ASN A 1 124 ? 37.275 -20.839 -1.830 1.00 37.59 124 ASN A C 1
ATOM 947 O O . ASN A 1 124 ? 38.484 -20.661 -1.723 1.00 37.59 124 ASN A O 1
ATOM 951 N N . LEU A 1 125 ? 36.685 -22.034 -1.655 1.00 34.66 125 LEU A N 1
ATOM 952 C CA . LEU A 1 125 ? 37.051 -23.297 -2.339 1.00 34.66 125 LEU A CA 1
ATOM 953 C C . LEU A 1 125 ? 36.463 -24.516 -1.608 1.00 34.66 125 LEU A C 1
ATOM 955 O O . LEU A 1 125 ? 36.894 -24.853 -0.507 1.00 34.66 125 LEU A O 1
ATOM 959 N N . GLN A 1 126 ? 35.543 -25.205 -2.281 1.00 35.53 126 GLN A N 1
ATOM 960 C CA . GLN A 1 126 ? 35.555 -26.661 -2.438 1.00 35.53 126 GLN A CA 1
ATOM 961 C C . GLN A 1 126 ? 34.849 -27.018 -3.742 1.00 35.53 126 GLN A C 1
ATOM 963 O O . GLN A 1 126 ? 33.791 -26.406 -4.014 1.00 35.53 126 GLN A O 1
#

Mean predicted aligned error: 14.34 Å

InterPro domains:
  IPR007527 Zinc finger, SWIM-type [PS50966] (33-71)

Foldseek 3Di:
DWDKDDWDWDDDVFKIKIKIWTAPDPPPPHDIKIKIWIAGPPRHTPDIAIPDPVRHVNPDPVNVVVSVVVVVCVVVVNPDPDDDDDPVNDDDPPPDDPDDPDDDDPCPPDDDPPDDPDDDDPDDDD

Nearest PDB structures (foldseek):
  3ke7-assembly1_A  TM=7.416E-01  e=3.288E+00  Parabacteroides distasonis ATCC 8503
  6w3g-assembly2_B  TM=8.050E-01  e=6.987E+00  synthetic construct
  6w3g-assembly1_A  TM=7.285E-01  e=8.314E+00  synthetic construct
  3px2-assembly1_D  TM=4.355E-01  e=3.288E+00  Streptomyces fradiae
  4oqd-assembly2_C  TM=4.413E-01  e=5.871E+00  Streptomyces fradiae

Secondary structure (DSSP, 8-state):
---EEEEEEEE-SS-EEEEEEEESSSSTTSPEEEEEEEE-GGG-EEEEEESSGGGGGS-SHHHHHHHHHHHHHHHTT-SSPPP---TTTS--STTS-SSPPPP-------------SS--------

Organism: Haemaphysalis longicornis (NCBI:txid44386)

Radius of gyration: 21.34 Å; Cα contacts (8 Å, |Δi|>4): 147; chains: 1; bounding box: 52×44×50 Å

Sequence (126 aa):
MSALNLFWIHSSPGDVHVKCKCFRSQKKTSKTYEVNVVLGPGGTVTKATCQCPAGRSGACTHSRTALHLLALLKQQGYTEPPPELSCTELPQQWRRPRSTPLAPMPLEFSRLEKCAARMINGANLQ